Protein AF-A0A1G1DXU5-F1 (afdb_monomer_lite)

Radius of gyration: 16.47 Å; chains: 1; bounding box: 32×24×46 Å

Foldseek 3Di:
DDDCPLCPQLVVLVVLLVVLLVVLVPDDPVCNVPVVVVSNVVSVVSNVVSVVVVVVVVVVVVVVVVD

Sequence (67 aa):
MAYYENLPIYKKAMELAIYIEKAVRDFTRYHKYTIGTDMRNLSRDIVSLVIKANSRKDKKSVAQMAK

pLDDT: mean 80.16, std 19.11, range [36.97, 97.12]

Secondary structure (DSSP, 8-state):
---GGG-HHHHHHHHHHHHHHHHHHTS-HHHHTTHHHHHHHHHHHHHHHHHHHHHHHHHHHHHHHT-

Structure (mmCIF, N/CA/C/O backbone):
data_AF-A0A1G1DXU5-F1
#
_entry.id   AF-A0A1G1DXU5-F1
#
loop_
_atom_site.group_PDB
_atom_site.id
_atom_site.type_symbol
_atom_site.label_atom_id
_atom_site.label_alt_id
_atom_site.label_comp_id
_atom_site.label_asym_id
_atom_site.label_entity_id
_atom_site.label_seq_id
_atom_site.pdbx_PDB_ins_code
_atom_site.Cartn_x
_atom_site.Cartn_y
_atom_site.Cartn_z
_atom_site.occupancy
_atom_site.B_iso_or_equiv
_atom_site.auth_seq_id
_atom_site.auth_comp_id
_atom_site.auth_asym_id
_atom_site.auth_atom_id
_atom_site.pdbx_PDB_model_num
ATOM 1 N N . MET A 1 1 ? -10.994 -3.042 27.617 1.00 38.88 1 MET A N 1
ATOM 2 C CA . MET A 1 1 ? -10.306 -3.659 26.462 1.00 38.88 1 MET A CA 1
ATOM 3 C C . MET A 1 1 ? -11.131 -3.317 25.230 1.00 38.88 1 MET A C 1
ATOM 5 O O . MET A 1 1 ? -12.245 -3.808 25.129 1.00 38.88 1 MET A O 1
ATOM 9 N N . ALA A 1 2 ? -10.694 -2.357 24.411 1.00 44.06 2 ALA A N 1
ATOM 10 C CA . ALA A 1 2 ? -11.520 -1.806 23.334 1.00 44.06 2 ALA A CA 1
ATOM 11 C C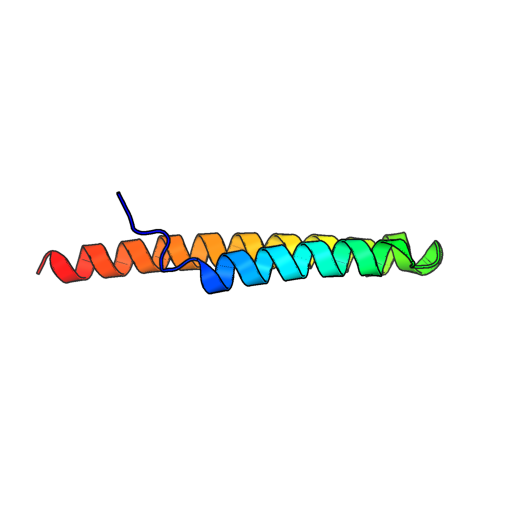 . ALA A 1 2 ? -11.771 -2.867 22.256 1.00 44.06 2 ALA A C 1
ATOM 13 O O . ALA A 1 2 ? -10.836 -3.455 21.714 1.00 44.06 2 ALA A O 1
ATOM 14 N N . TYR A 1 3 ? -13.051 -3.130 22.018 1.00 45.28 3 TYR A N 1
ATOM 15 C CA . TYR A 1 3 ? -13.550 -4.175 21.147 1.00 45.28 3 TYR A CA 1
ATOM 16 C C . TYR A 1 3 ? -13.036 -3.983 19.719 1.00 45.28 3 TYR A C 1
ATOM 18 O O . TYR A 1 3 ? -13.227 -2.938 19.094 1.00 45.28 3 TYR A O 1
ATOM 26 N N . TYR A 1 4 ? -12.422 -5.038 19.186 1.00 48.09 4 TYR A N 1
ATOM 27 C CA . TYR A 1 4 ? -11.949 -5.170 17.808 1.00 48.09 4 TYR A CA 1
ATOM 28 C C . TYR A 1 4 ? -13.090 -5.150 16.757 1.00 48.09 4 TYR A C 1
ATOM 30 O O . TYR A 1 4 ? -12.904 -5.535 15.605 1.00 48.09 4 TYR A O 1
ATOM 38 N N . GLU A 1 5 ? -14.279 -4.679 17.129 1.00 46.25 5 GLU A N 1
ATOM 39 C CA . GLU A 1 5 ? -15.485 -4.611 16.300 1.00 46.25 5 GLU A CA 1
ATOM 40 C C . GLU A 1 5 ? -15.422 -3.472 15.262 1.00 46.25 5 GLU A C 1
ATOM 42 O O . GLU A 1 5 ? -16.094 -3.527 14.236 1.00 46.25 5 GLU A O 1
ATOM 47 N N . ASN A 1 6 ? -14.531 -2.485 15.445 1.00 53.72 6 ASN A N 1
ATOM 48 C CA . ASN A 1 6 ? -14.259 -1.416 14.467 1.00 53.72 6 ASN A CA 1
ATOM 49 C C . ASN A 1 6 ? -13.169 -1.770 13.426 1.00 53.72 6 ASN A C 1
ATOM 51 O O . ASN A 1 6 ? -12.757 -0.909 12.643 1.00 53.72 6 ASN A O 1
ATOM 55 N N . LEU A 1 7 ? -12.715 -3.030 13.344 1.00 61.31 7 LEU A N 1
ATOM 56 C CA . LEU A 1 7 ? -11.674 -3.438 12.391 1.00 61.31 7 LEU A CA 1
ATOM 57 C C . LEU A 1 7 ? -12.106 -3.861 10.970 1.00 61.31 7 LEU A C 1
ATOM 59 O O . LEU A 1 7 ? -11.186 -4.197 10.217 1.00 61.31 7 LEU A O 1
ATOM 63 N N . PRO A 1 8 ? -13.375 -3.833 10.492 1.00 70.75 8 PRO A N 1
ATOM 64 C CA . PRO A 1 8 ? -13.629 -4.248 9.110 1.00 70.75 8 PRO A CA 1
ATOM 65 C C . PRO A 1 8 ? -12.881 -3.356 8.110 1.00 70.75 8 PRO A C 1
ATOM 67 O O . PRO A 1 8 ? -12.295 -3.871 7.163 1.00 70.75 8 PRO A O 1
ATOM 70 N N . ILE A 1 9 ? -12.783 -2.046 8.364 1.00 81.62 9 ILE A N 1
ATOM 71 C CA . ILE A 1 9 ? -12.042 -1.119 7.493 1.00 81.62 9 ILE A CA 1
ATOM 72 C C . ILE A 1 9 ? -10.530 -1.364 7.577 1.00 81.62 9 ILE A C 1
ATOM 74 O O . ILE A 1 9 ? -9.859 -1.375 6.550 1.00 81.62 9 ILE A O 1
ATOM 78 N N . TYR A 1 10 ? -9.987 -1.617 8.773 1.00 84.81 10 TYR A N 1
ATOM 79 C CA . TYR A 1 10 ? -8.565 -1.948 8.926 1.00 84.81 10 TYR A CA 1
ATOM 80 C C . TYR A 1 10 ? -8.210 -3.252 8.206 1.00 84.81 10 TYR A C 1
ATOM 82 O O . TYR A 1 10 ? -7.257 -3.293 7.431 1.00 84.81 10 TYR A O 1
ATOM 90 N N . LYS A 1 11 ? -9.013 -4.304 8.402 1.00 85.94 11 LYS A N 1
ATOM 91 C CA . LYS A 1 11 ? -8.842 -5.587 7.718 1.00 85.94 11 LYS A CA 1
ATOM 92 C C . LYS A 1 11 ? -8.912 -5.406 6.202 1.00 85.94 11 LYS A C 1
ATOM 94 O O . LYS A 1 11 ? -8.044 -5.909 5.500 1.00 85.94 11 LYS A O 1
ATOM 99 N N . LYS A 1 12 ? -9.880 -4.632 5.701 1.00 90.25 12 LYS A N 1
ATOM 100 C CA . LYS A 1 12 ? -10.011 -4.323 4.269 1.00 90.25 12 LYS A CA 1
ATOM 101 C C . LYS A 1 12 ? -8.822 -3.530 3.723 1.00 90.25 12 LYS A C 1
ATOM 103 O O . LYS A 1 12 ? -8.358 -3.830 2.629 1.00 90.25 12 LYS A O 1
ATOM 108 N N . ALA A 1 13 ? -8.289 -2.575 4.482 1.00 91.19 13 ALA A N 1
ATOM 109 C CA . ALA A 1 13 ? -7.088 -1.834 4.099 1.00 91.19 13 ALA A CA 1
ATOM 110 C C . ALA A 1 13 ? -5.847 -2.742 4.030 1.00 91.19 13 ALA A C 1
ATOM 112 O O . ALA A 1 13 ? -5.050 -2.631 3.102 1.00 91.19 13 ALA A O 1
ATOM 113 N N . MET A 1 14 ? -5.708 -3.683 4.967 1.00 91.44 14 MET A N 1
ATOM 114 C CA . MET A 1 14 ? -4.636 -4.684 4.946 1.00 91.44 14 MET A CA 1
ATOM 115 C C . MET A 1 14 ? -4.784 -5.665 3.773 1.00 91.44 14 MET A C 1
ATOM 117 O O . MET A 1 14 ? -3.808 -5.942 3.079 1.00 91.44 14 MET A O 1
ATOM 121 N N . GLU A 1 15 ? -6.000 -6.157 3.512 1.00 93.88 15 GLU A N 1
ATOM 122 C CA . GLU A 1 15 ? -6.310 -6.992 2.340 1.00 93.88 15 GLU A CA 1
ATOM 123 C C . GLU A 1 15 ? -5.952 -6.265 1.033 1.00 93.88 15 GLU A C 1
ATOM 125 O O . GLU A 1 15 ? -5.325 -6.856 0.153 1.00 93.88 15 GLU A O 1
ATOM 130 N N . LEU A 1 16 ? -6.276 -4.970 0.934 1.00 94.62 16 LEU A N 1
ATOM 131 C CA . LEU A 1 16 ? -5.917 -4.121 -0.202 1.00 94.62 16 LEU A CA 1
ATOM 132 C C . LEU A 1 16 ? -4.397 -3.986 -0.363 1.00 94.62 16 LEU A C 1
ATOM 134 O O . LEU A 1 16 ? -3.891 -4.130 -1.474 1.00 94.62 16 LEU A O 1
ATOM 138 N N . ALA A 1 17 ? -3.657 -3.748 0.722 1.00 95.06 17 ALA A N 1
ATOM 139 C CA . ALA A 1 17 ? -2.198 -3.651 0.664 1.00 95.06 17 ALA A CA 1
ATOM 140 C C . ALA A 1 17 ? -1.560 -4.959 0.162 1.00 95.06 17 ALA A C 1
ATOM 142 O O . ALA A 1 17 ? -0.685 -4.935 -0.702 1.00 95.06 17 ALA A O 1
ATOM 143 N N . ILE A 1 18 ? -2.053 -6.111 0.628 1.00 96.00 18 ILE A N 1
ATOM 144 C CA . ILE A 1 18 ? -1.607 -7.429 0.149 1.00 96.00 18 ILE A CA 1
ATOM 145 C C . ILE A 1 18 ? -1.946 -7.618 -1.335 1.00 96.00 18 ILE A C 1
ATOM 147 O O . ILE A 1 18 ? -1.129 -8.148 -2.090 1.00 96.00 18 ILE A O 1
ATOM 151 N N . TYR A 1 19 ? -3.139 -7.203 -1.764 1.00 96.94 19 TYR A N 1
ATOM 152 C CA . TYR A 1 19 ? -3.550 -7.279 -3.164 1.00 96.94 19 TYR A CA 1
ATOM 153 C C . TYR A 1 19 ? -2.642 -6.438 -4.069 1.00 96.94 19 TYR A C 1
ATOM 155 O O . TYR A 1 19 ? -2.168 -6.932 -5.091 1.00 96.94 19 TYR A O 1
ATOM 163 N N . ILE A 1 20 ? -2.324 -5.208 -3.660 1.00 96.06 20 ILE A N 1
ATOM 164 C CA . ILE A 1 20 ? -1.411 -4.321 -4.390 1.00 96.06 20 ILE A CA 1
ATOM 165 C C . ILE A 1 20 ? -0.007 -4.930 -4.468 1.00 96.06 20 ILE A C 1
ATOM 167 O O . ILE A 1 20 ? 0.598 -4.933 -5.536 1.00 96.06 20 ILE A O 1
ATOM 171 N N . GLU A 1 21 ? 0.504 -5.510 -3.381 1.00 95.06 21 GLU A N 1
ATOM 172 C CA . GLU A 1 21 ? 1.809 -6.184 -3.388 1.00 95.06 21 GLU A CA 1
ATOM 173 C C . GLU A 1 21 ? 1.866 -7.367 -4.363 1.00 95.06 21 GLU A C 1
ATOM 175 O O . GLU A 1 21 ? 2.890 -7.580 -5.022 1.00 95.06 21 GLU A O 1
ATOM 180 N N . LYS A 1 22 ? 0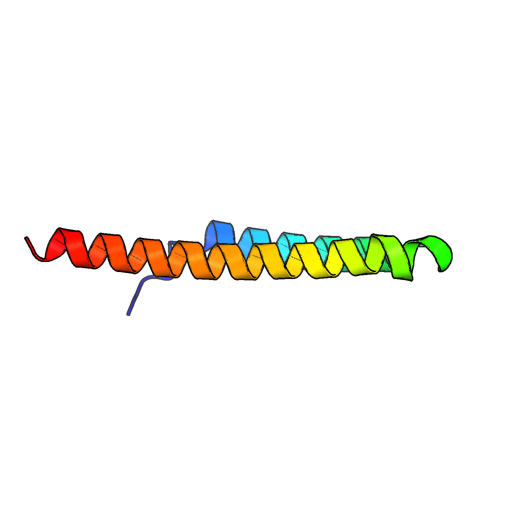.766 -8.120 -4.485 1.00 96.38 22 LYS A N 1
ATOM 181 C CA . LYS A 1 22 ? 0.634 -9.185 -5.486 1.00 96.38 22 LYS A CA 1
ATOM 182 C C . LYS A 1 22 ? 0.585 -8.612 -6.901 1.00 96.38 22 LYS A C 1
ATOM 184 O O . LYS A 1 22 ? 1.343 -9.076 -7.737 1.00 96.38 22 LYS A O 1
ATOM 189 N N . ALA A 1 23 ? -0.205 -7.568 -7.148 1.00 95.38 23 ALA A N 1
ATOM 190 C CA . ALA A 1 23 ? -0.297 -6.935 -8.465 1.00 95.38 23 ALA A CA 1
ATOM 191 C C . ALA A 1 23 ? 1.048 -6.344 -8.937 1.00 95.38 23 ALA A C 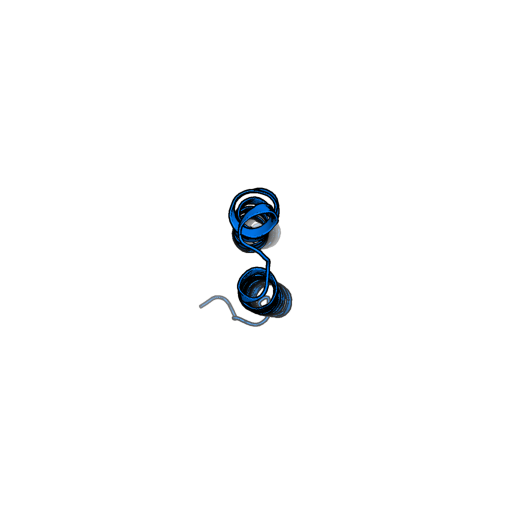1
ATOM 193 O O . ALA A 1 23 ? 1.468 -6.566 -10.069 1.00 95.38 23 ALA A O 1
ATOM 194 N N . VAL A 1 24 ? 1.778 -5.652 -8.054 1.00 94.69 24 VAL A N 1
ATOM 195 C CA . VAL A 1 24 ? 3.093 -5.056 -8.365 1.00 94.69 24 VAL A CA 1
ATOM 196 C C . VAL A 1 24 ? 4.168 -6.121 -8.614 1.00 94.69 24 VAL A C 1
ATOM 198 O O . VAL A 1 24 ? 5.180 -5.854 -9.272 1.00 94.69 24 VAL A O 1
ATOM 201 N N . ARG A 1 25 ? 3.985 -7.351 -8.112 1.00 93.81 25 ARG A N 1
ATOM 202 C CA . ARG A 1 25 ? 4.926 -8.451 -8.360 1.00 93.81 25 ARG A CA 1
ATOM 203 C C . ARG A 1 25 ? 5.074 -8.736 -9.853 1.00 93.81 25 ARG A C 1
ATOM 205 O O . ARG A 1 25 ? 6.218 -8.926 -10.278 1.00 93.81 25 ARG A O 1
ATOM 212 N N . ASP A 1 26 ? 3.972 -8.668 -10.593 1.00 95.00 26 ASP A N 1
ATOM 213 C CA . ASP A 1 26 ? 3.873 -9.040 -12.009 1.00 95.00 26 ASP A CA 1
ATOM 214 C C . ASP A 1 26 ? 4.225 -7.890 -12.968 1.00 95.00 26 ASP A C 1
ATOM 216 O O . ASP A 1 26 ? 4.238 -8.062 -14.186 1.00 95.00 26 ASP A O 1
ATOM 220 N N . PHE A 1 27 ? 4.559 -6.707 -12.443 1.00 93.88 27 PHE A N 1
ATOM 221 C CA . PHE A 1 27 ? 4.962 -5.572 -13.270 1.00 93.88 27 PHE A CA 1
ATOM 222 C C . PHE A 1 27 ? 6.326 -5.805 -13.924 1.00 93.88 27 PHE A C 1
ATOM 224 O O . PHE A 1 27 ? 7.277 -6.289 -13.297 1.00 93.88 27 PHE A O 1
ATOM 231 N N . THR A 1 28 ? 6.456 -5.353 -15.173 1.00 94.75 28 THR A N 1
ATOM 232 C CA . THR A 1 28 ? 7.753 -5.267 -15.849 1.00 94.75 28 THR A CA 1
ATOM 233 C C . THR A 1 28 ? 8.665 -4.273 -15.128 1.00 94.75 28 THR A C 1
ATOM 235 O O . THR A 1 28 ? 8.209 -3.329 -14.477 1.00 94.75 28 THR A O 1
ATOM 238 N N . ARG A 1 29 ? 9.986 -4.469 -15.246 1.00 93.12 29 ARG A N 1
ATOM 239 C CA . ARG A 1 29 ? 11.003 -3.711 -14.493 1.00 93.12 29 ARG A CA 1
ATOM 240 C C . ARG A 1 29 ? 10.815 -2.190 -14.574 1.00 93.12 29 ARG A C 1
ATOM 242 O O . ARG A 1 29 ? 10.964 -1.510 -13.563 1.00 93.12 29 ARG A O 1
ATOM 249 N N . TYR A 1 30 ? 10.464 -1.684 -15.755 1.00 93.19 30 TYR A N 1
ATOM 250 C CA . TYR A 1 30 ? 10.284 -0.256 -16.020 1.00 93.19 30 TYR A CA 1
ATOM 251 C C . TYR A 1 30 ? 9.164 0.373 -15.172 1.00 93.19 30 TYR A C 1
ATOM 253 O O . TYR A 1 30 ? 9.352 1.434 -14.580 1.00 93.19 30 TYR A O 1
ATOM 261 N N . HIS A 1 31 ? 8.027 -0.314 -15.038 1.00 91.12 31 HIS A N 1
ATOM 262 C CA . HIS A 1 31 ? 6.888 0.168 -14.247 1.00 91.12 31 HIS A CA 1
ATOM 263 C C . HIS A 1 31 ? 6.974 -0.230 -12.770 1.00 91.12 31 HIS A C 1
ATOM 265 O O . HIS A 1 31 ? 6.384 0.422 -11.912 1.00 91.12 31 HIS A O 1
ATOM 271 N N . LYS A 1 32 ? 7.718 -1.292 -12.448 1.00 91.31 32 LYS A N 1
ATOM 272 C CA . LYS A 1 32 ? 7.812 -1.837 -11.090 1.00 91.31 32 LYS A CA 1
ATOM 273 C C . LYS A 1 32 ? 8.473 -0.883 -10.100 1.00 91.31 32 LYS A C 1
ATOM 275 O O . LYS A 1 32 ? 8.030 -0.807 -8.960 1.00 91.31 32 LYS A O 1
ATOM 280 N N . TYR A 1 33 ? 9.520 -0.176 -10.522 1.00 93.31 33 TYR A N 1
ATOM 281 C CA . TYR A 1 33 ? 10.262 0.722 -9.630 1.00 93.31 33 TYR A CA 1
ATOM 282 C C . TYR A 1 33 ? 9.707 2.140 -9.571 1.00 93.31 33 TYR A C 1
ATOM 284 O O . TYR A 1 33 ? 9.991 2.845 -8.608 1.00 93.31 33 TYR A O 1
ATOM 292 N N . THR A 1 34 ? 8.925 2.539 -10.570 1.00 94.50 34 THR A N 1
ATOM 293 C CA . THR A 1 34 ? 8.218 3.819 -10.585 1.00 94.50 34 THR A CA 1
ATOM 294 C C . THR A 1 34 ? 6.837 3.618 -9.961 1.00 94.50 34 THR A C 1
ATOM 296 O O . THR A 1 34 ? 6.694 3.625 -8.739 1.00 94.50 34 THR A O 1
ATOM 299 N N . ILE A 1 35 ? 5.851 3.275 -10.788 1.00 94.31 35 ILE A N 1
ATOM 300 C CA . ILE A 1 35 ? 4.445 3.093 -10.414 1.00 94.31 35 ILE A CA 1
ATOM 301 C C . ILE A 1 35 ? 4.296 2.043 -9.308 1.00 94.31 35 ILE A C 1
ATOM 303 O O . ILE A 1 35 ? 3.557 2.244 -8.350 1.00 94.31 35 ILE A O 1
ATOM 307 N N . GLY A 1 36 ? 5.016 0.924 -9.404 1.00 95.69 36 GLY A N 1
ATOM 308 C CA . GLY A 1 36 ? 4.931 -0.140 -8.407 1.00 95.69 36 GLY A CA 1
ATOM 309 C C . GLY A 1 36 ? 5.392 0.294 -7.012 1.00 95.69 36 GLY A C 1
ATOM 310 O O . GLY A 1 36 ? 4.774 -0.090 -6.019 1.00 95.69 36 GLY A O 1
ATOM 311 N N . THR A 1 37 ? 6.432 1.124 -6.916 1.00 96.12 37 THR A N 1
ATOM 312 C CA . THR A 1 37 ? 6.896 1.676 -5.634 1.00 96.12 37 THR A CA 1
ATOM 313 C C . THR A 1 37 ? 5.861 2.635 -5.052 1.00 96.12 37 THR A C 1
ATOM 315 O O . THR A 1 37 ? 5.503 2.503 -3.880 1.00 96.12 37 THR A O 1
ATOM 318 N N . ASP A 1 38 ? 5.317 3.531 -5.877 1.00 96.88 38 ASP A N 1
ATOM 319 C CA . ASP A 1 38 ? 4.305 4.503 -5.451 1.00 96.88 38 ASP A CA 1
ATOM 320 C C . ASP A 1 38 ? 3.031 3.813 -4.960 1.00 96.88 38 ASP A C 1
ATOM 322 O O . ASP A 1 38 ? 2.532 4.117 -3.876 1.00 96.88 38 ASP A O 1
ATOM 326 N N . MET A 1 39 ? 2.548 2.805 -5.693 1.00 96.50 39 MET A N 1
ATOM 327 C CA . MET A 1 39 ? 1.380 2.012 -5.295 1.00 96.50 39 MET A CA 1
ATOM 328 C C . MET A 1 39 ? 1.582 1.335 -3.936 1.00 96.50 39 MET A C 1
ATOM 330 O O . MET A 1 39 ? 0.681 1.338 -3.094 1.00 96.50 39 MET A O 1
ATOM 334 N N . ARG A 1 40 ? 2.770 0.772 -3.693 1.00 95.50 40 ARG A N 1
ATOM 335 C CA . A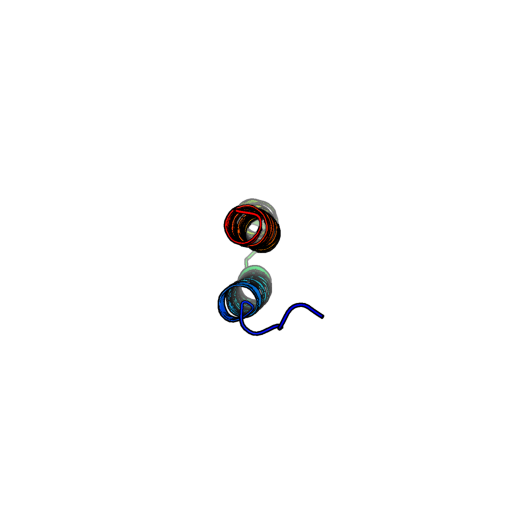RG A 1 40 ? 3.097 0.140 -2.410 1.00 95.50 40 ARG A CA 1
ATOM 336 C C . ARG A 1 40 ? 3.121 1.156 -1.274 1.00 95.50 40 ARG A C 1
ATOM 338 O O . ARG A 1 40 ? 2.567 0.874 -0.212 1.00 95.50 40 ARG A O 1
ATOM 345 N N . ASN A 1 41 ? 3.716 2.325 -1.488 1.00 97.12 41 ASN A N 1
ATOM 346 C CA . ASN A 1 41 ? 3.773 3.387 -0.484 1.00 97.12 41 ASN A CA 1
ATOM 347 C C . ASN A 1 41 ? 2.372 3.900 -0.138 1.00 97.12 41 ASN A C 1
ATOM 349 O O . ASN A 1 41 ? 1.977 3.847 1.026 1.00 97.12 41 ASN A O 1
ATOM 353 N N . LEU A 1 42 ? 1.571 4.240 -1.150 1.00 97.06 42 LEU A N 1
ATOM 354 C CA . LEU A 1 42 ? 0.187 4.681 -0.967 1.00 97.06 42 LEU A CA 1
ATOM 355 C C . LEU A 1 42 ? -0.662 3.629 -0.243 1.00 97.06 42 LEU A C 1
ATOM 357 O O . LEU A 1 42 ? -1.463 3.969 0.625 1.00 97.06 42 LEU A O 1
ATOM 361 N N . SER A 1 43 ? -0.463 2.338 -0.531 1.00 95.94 43 SER A N 1
ATOM 362 C CA . SER A 1 43 ? -1.188 1.267 0.166 1.00 95.94 43 SER A CA 1
ATOM 363 C C . SER A 1 43 ? -0.889 1.219 1.672 1.00 95.94 43 SER A C 1
ATOM 365 O O . SER A 1 43 ? -1.799 1.027 2.482 1.00 95.94 43 SER A O 1
ATOM 367 N N . ARG A 1 44 ? 0.369 1.456 2.069 1.00 94.56 44 ARG A N 1
ATOM 368 C CA . ARG A 1 44 ? 0.787 1.526 3.479 1.00 94.56 44 ARG A CA 1
ATOM 369 C C . ARG A 1 44 ? 0.275 2.796 4.152 1.00 94.56 44 ARG A C 1
ATOM 371 O O . ARG A 1 44 ? -0.117 2.757 5.323 1.00 94.56 44 ARG A O 1
ATOM 378 N N . ASP A 1 45 ? 0.228 3.898 3.413 1.00 96.31 45 ASP A N 1
ATOM 379 C CA . ASP A 1 45 ? -0.322 5.161 3.899 1.00 96.31 45 ASP A CA 1
ATOM 380 C C . ASP A 1 45 ? -1.817 5.047 4.187 1.00 96.31 45 ASP A C 1
ATOM 382 O O . ASP A 1 45 ? -2.268 5.517 5.230 1.00 96.31 45 ASP A O 1
ATOM 386 N N . ILE A 1 46 ? -2.577 4.340 3.344 1.00 93.06 46 ILE A N 1
ATOM 387 C CA . ILE A 1 46 ? -3.997 4.051 3.593 1.00 93.06 46 ILE A CA 1
ATOM 388 C C . ILE A 1 46 ? -4.170 3.316 4.926 1.00 93.06 46 ILE A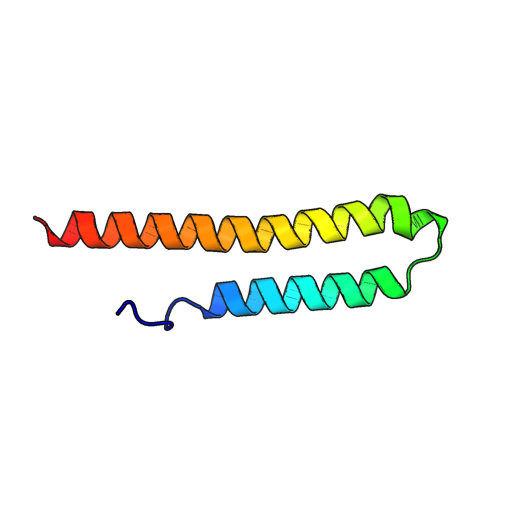 C 1
ATOM 390 O O . ILE A 1 46 ? -4.969 3.744 5.759 1.00 93.06 46 ILE A O 1
ATOM 394 N N . VAL A 1 47 ? -3.396 2.255 5.179 1.00 90.69 47 VAL A N 1
ATOM 395 C CA . VAL A 1 47 ? -3.453 1.519 6.457 1.00 90.69 47 VAL A CA 1
ATOM 396 C C . VAL A 1 47 ? -3.130 2.449 7.630 1.00 90.69 47 VAL A C 1
ATOM 398 O O . VAL A 1 47 ? -3.852 2.474 8.628 1.00 90.69 47 VAL A O 1
ATOM 401 N N . SER A 1 48 ? -2.091 3.272 7.493 1.00 89.75 48 SER A N 1
ATOM 402 C CA . SER A 1 48 ? -1.682 4.236 8.520 1.00 89.75 48 SER A CA 1
ATOM 403 C C . SER A 1 48 ? -2.753 5.296 8.793 1.00 89.75 48 SER A C 1
ATOM 405 O O . SER A 1 48 ? -2.990 5.660 9.947 1.00 89.75 48 SER A O 1
ATOM 407 N N . LEU A 1 49 ? -3.431 5.790 7.756 1.00 89.81 49 LEU A N 1
ATOM 408 C CA . LEU A 1 49 ? -4.533 6.744 7.869 1.00 89.81 49 LEU A CA 1
ATOM 409 C C . LEU A 1 49 ? -5.755 6.118 8.535 1.00 89.81 49 LEU A C 1
ATOM 411 O O . LEU A 1 49 ? -6.359 6.762 9.389 1.00 89.81 49 LEU A O 1
ATOM 415 N N . VAL A 1 50 ? -6.077 4.863 8.218 1.00 86.69 50 VAL A N 1
ATOM 416 C CA . VAL A 1 50 ? -7.161 4.122 8.879 1.00 86.69 50 VAL A CA 1
ATOM 417 C C . VAL A 1 50 ? -6.876 3.967 10.373 1.00 86.69 50 VAL A C 1
ATOM 419 O O . VAL A 1 50 ? -7.752 4.249 11.189 1.00 86.69 50 VAL A O 1
ATOM 422 N N . ILE A 1 51 ? -5.641 3.614 10.752 1.00 84.12 51 ILE A N 1
ATOM 423 C CA . ILE A 1 51 ? -5.231 3.554 12.166 1.00 84.12 51 ILE A CA 1
ATOM 424 C C . ILE A 1 51 ? -5.407 4.929 12.827 1.00 84.12 51 ILE A C 1
ATOM 426 O O . ILE A 1 51 ? -6.078 5.040 13.852 1.00 84.12 51 ILE A O 1
ATOM 430 N N . LYS A 1 52 ? -4.861 5.994 12.223 1.00 84.06 52 LYS A N 1
ATOM 431 C CA . LYS A 1 52 ? -4.948 7.365 12.760 1.00 84.06 52 LYS A CA 1
ATOM 432 C C . LYS A 1 52 ? -6.395 7.846 12.904 1.00 84.06 52 LYS A C 1
ATOM 434 O O . LYS A 1 52 ? -6.725 8.494 13.898 1.00 84.06 52 LYS A O 1
ATOM 439 N N . ALA A 1 53 ? -7.250 7.557 11.926 1.00 82.00 53 ALA A N 1
ATOM 440 C CA . ALA A 1 53 ? -8.663 7.919 11.945 1.00 82.00 53 ALA A CA 1
ATOM 441 C C . ALA A 1 53 ? -9.409 7.186 13.068 1.00 82.00 53 ALA A C 1
ATOM 443 O O . ALA A 1 53 ? -10.157 7.820 13.815 1.00 82.00 53 ALA A O 1
ATOM 444 N N . ASN A 1 54 ? -9.133 5.893 13.252 1.00 73.75 54 ASN A N 1
ATOM 445 C CA . ASN A 1 54 ? -9.703 5.101 14.340 1.00 73.75 54 ASN A CA 1
ATOM 446 C C . ASN A 1 54 ? -9.261 5.624 15.713 1.00 73.75 54 ASN A C 1
ATOM 448 O O . ASN A 1 54 ? -10.111 5.906 16.555 1.00 73.75 54 ASN A O 1
ATOM 452 N N . SER A 1 55 ? -7.969 5.904 15.911 1.00 71.44 55 SER A N 1
ATOM 453 C CA . SER A 1 55 ? -7.474 6.479 17.172 1.00 71.44 55 SER A CA 1
ATOM 454 C C . SER A 1 55 ? -8.063 7.863 17.486 1.00 71.44 55 SER A C 1
ATOM 456 O O . SER A 1 55 ? -8.184 8.242 18.651 1.00 71.44 55 SER A O 1
ATOM 458 N N . ARG A 1 56 ? -8.438 8.650 16.467 1.00 69.19 56 ARG A N 1
ATOM 459 C CA . ARG A 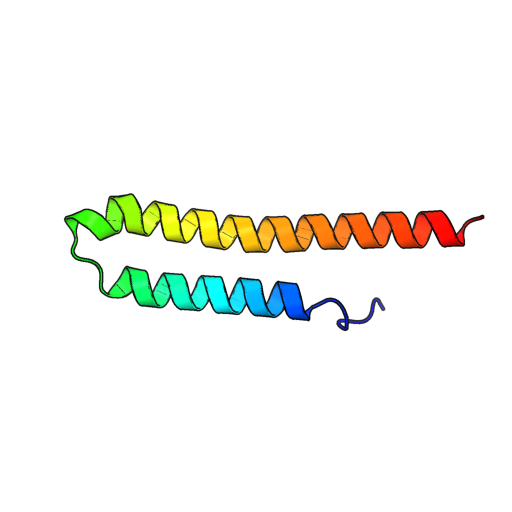1 56 ? -9.142 9.933 16.653 1.00 69.19 56 ARG A CA 1
ATOM 460 C C . ARG A 1 56 ? -10.627 9.748 16.974 1.00 69.19 56 ARG A C 1
ATOM 462 O O . ARG A 1 56 ? -11.166 10.541 17.746 1.00 69.19 56 ARG A O 1
ATOM 469 N N . LYS A 1 57 ? -11.283 8.734 16.401 1.00 62.03 57 LYS A N 1
ATOM 470 C CA . LYS A 1 57 ? -12.684 8.391 16.692 1.00 62.03 57 LYS A CA 1
ATOM 471 C C . LYS A 1 57 ? -12.842 7.930 18.140 1.00 62.03 57 LYS A C 1
ATOM 473 O O . LYS A 1 57 ? -13.727 8.437 18.826 1.00 62.03 57 LYS A O 1
ATOM 478 N N . ASP A 1 58 ? -11.925 7.095 18.628 1.00 59.75 58 ASP A N 1
ATOM 479 C CA . ASP A 1 58 ? -11.908 6.667 20.031 1.00 59.75 58 ASP A CA 1
ATOM 480 C C . ASP A 1 58 ? -11.800 7.869 20.978 1.00 59.75 58 ASP A C 1
ATOM 482 O O . ASP A 1 58 ? -12.611 8.000 21.894 1.00 59.75 58 ASP A O 1
ATOM 486 N N . LYS A 1 59 ? -10.910 8.833 20.691 1.00 57.59 59 LYS A N 1
ATOM 487 C CA . LYS A 1 59 ? -10.795 10.075 21.481 1.00 57.59 59 LYS A CA 1
ATOM 488 C C . LYS A 1 59 ? -12.077 10.917 21.507 1.00 57.59 59 LYS A C 1
ATOM 490 O O . LYS A 1 59 ? -12.377 11.506 22.541 1.00 57.59 59 LYS A O 1
ATOM 495 N N . LYS A 1 60 ? -12.842 10.984 20.408 1.00 57.38 60 LYS A N 1
ATOM 496 C CA . LYS A 1 60 ? -14.134 11.699 20.385 1.00 57.38 60 LYS A CA 1
ATOM 497 C C . LYS A 1 60 ? -15.218 10.974 21.186 1.00 57.38 60 LYS A C 1
ATOM 499 O O . LYS A 1 60 ? -16.004 11.644 21.845 1.00 57.38 60 LYS A O 1
ATOM 504 N N . SER A 1 61 ? -15.243 9.640 21.150 1.00 54.03 61 SER A N 1
ATOM 505 C CA . SER A 1 61 ? -16.230 8.848 21.899 1.00 54.03 61 SER A CA 1
ATOM 506 C C . SER A 1 61 ? -16.038 8.971 23.415 1.00 54.03 61 SER A C 1
ATOM 508 O O . SER A 1 61 ? -17.000 9.204 24.141 1.00 54.03 61 SER A O 1
ATOM 510 N N . VAL A 1 62 ? -14.784 8.946 23.882 1.00 56.38 62 VAL A N 1
ATOM 511 C CA . VAL A 1 62 ? -14.449 9.108 25.304 1.00 56.38 62 VAL A CA 1
ATOM 512 C C . VAL A 1 62 ? -14.753 10.532 25.783 1.00 56.38 62 VAL A C 1
ATOM 514 O O . VAL A 1 62 ? -15.261 10.714 26.884 1.00 56.38 62 VAL A O 1
ATOM 517 N N . ALA A 1 63 ? -14.516 11.549 24.946 1.00 50.34 63 ALA A N 1
ATOM 518 C CA . ALA A 1 63 ? -14.814 12.942 25.287 1.00 50.34 63 ALA A CA 1
ATOM 519 C C . ALA A 1 63 ? -16.323 13.268 25.342 1.00 50.34 63 ALA A C 1
ATOM 521 O O . ALA A 1 63 ? -16.701 14.236 25.995 1.00 50.34 63 ALA A O 1
ATOM 522 N N . GLN A 1 64 ? -17.186 12.492 24.671 1.00 50.66 64 GLN A N 1
ATOM 523 C CA . GLN A 1 64 ? -18.646 12.671 24.720 1.00 50.66 64 GLN A CA 1
ATOM 524 C C . GLN A 1 64 ? -19.317 11.935 25.887 1.00 50.66 64 GLN A C 1
ATOM 526 O O . GLN A 1 64 ? -20.354 12.397 26.341 1.00 50.66 64 GLN A O 1
ATOM 531 N N . MET A 1 65 ? -18.732 10.845 26.396 1.00 45.59 65 MET A N 1
ATOM 532 C CA . MET A 1 65 ? -19.232 10.149 27.597 1.00 45.59 65 MET A CA 1
ATOM 533 C C . MET A 1 65 ? -18.868 10.847 28.918 1.00 45.59 65 MET A C 1
ATOM 535 O O . MET A 1 65 ? -19.392 10.477 29.961 1.00 45.59 65 MET A O 1
ATOM 539 N N . ALA A 1 66 ? -17.967 11.833 28.892 1.00 47.94 66 ALA A N 1
ATOM 540 C CA . ALA A 1 66 ? -17.539 12.590 30.071 1.00 47.94 66 ALA A CA 1
ATOM 541 C C . ALA A 1 66 ? -18.358 13.881 30.319 1.00 47.94 66 ALA A C 1
ATOM 543 O O . ALA A 1 66 ? -17.892 14.771 31.031 1.00 47.94 66 ALA A O 1
ATOM 544 N N . LYS A 1 67 ? -19.545 14.004 29.714 1.00 36.97 67 LYS A N 1
ATOM 545 C CA . LYS A 1 67 ? -20.535 15.066 29.956 1.00 36.97 67 LYS A CA 1
ATOM 546 C C . LYS A 1 67 ? -21.835 14.447 30.439 1.00 36.97 67 LYS A C 1
ATOM 548 O O . LYS A 1 67 ? -22.474 15.098 31.290 1.00 36.97 67 LYS A O 1
#